Protein AF-A0A251N7Y6-F1 (afdb_monomer_lite)

Radius of gyration: 14.64 Å; chains: 1; bounding box: 26×30×55 Å

Structure (mmCIF, N/CA/C/O backbone):
data_AF-A0A251N7Y6-F1
#
_entry.id   AF-A0A251N7Y6-F1
#
loop_
_atom_site.group_PDB
_atom_site.id
_atom_site.type_symbol
_atom_site.label_atom_id
_atom_site.label_alt_id
_atom_site.label_comp_id
_atom_site.label_asym_id
_atom_site.label_entity_id
_atom_site.label_seq_id
_atom_site.pdbx_PDB_ins_code
_atom_site.Cartn_x
_atom_site.Cartn_y
_atom_site.Cartn_z
_atom_site.occupancy
_atom_site.B_iso_or_equiv
_atom_site.auth_seq_id
_atom_site.auth_comp_id
_atom_site.auth_asym_id
_atom_site.auth_atom_id
_atom_site.pdbx_PDB_model_num
ATOM 1 N N . MET A 1 1 ? 0.904 -17.976 -34.047 1.00 44.72 1 MET A N 1
ATOM 2 C CA . MET A 1 1 ? 1.248 -18.115 -32.621 1.00 44.72 1 MET A CA 1
ATOM 3 C C . MET A 1 1 ? 0.746 -16.845 -31.977 1.00 44.72 1 MET A C 1
ATOM 5 O O . MET A 1 1 ? 1.397 -15.819 -32.101 1.00 44.72 1 MET A O 1
ATOM 9 N N . ASP A 1 2 ? -0.476 -16.888 -31.455 1.00 48.44 2 ASP A N 1
ATOM 10 C CA . ASP A 1 2 ? -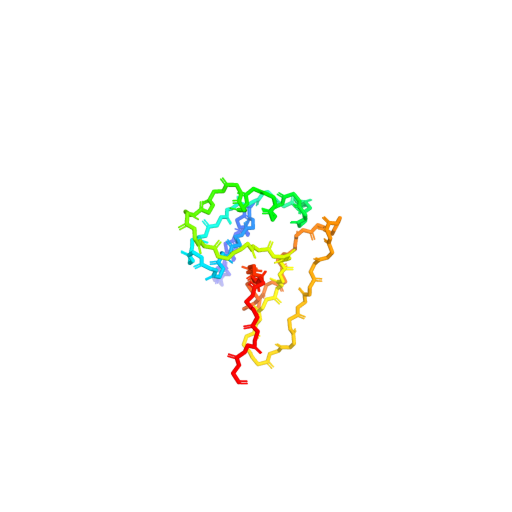1.083 -15.781 -30.722 1.00 48.44 2 ASP A CA 1
ATOM 11 C C . A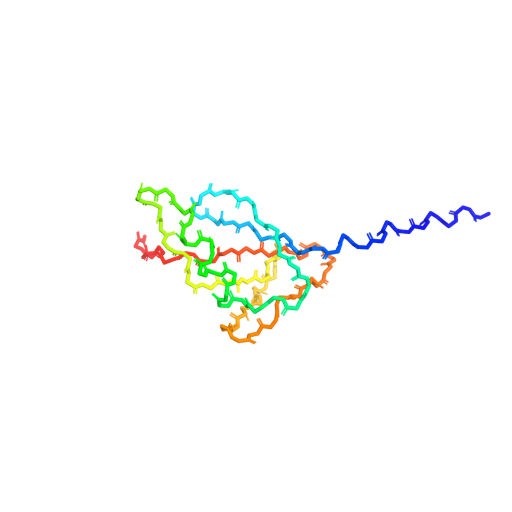SP A 1 2 ? -0.396 -15.681 -29.361 1.00 48.44 2 ASP A C 1
ATOM 13 O O . ASP A 1 2 ? -0.785 -16.325 -28.388 1.00 48.44 2 ASP A O 1
ATOM 17 N N . GLU A 1 3 ? 0.695 -14.924 -29.317 1.00 53.81 3 GLU A N 1
ATOM 18 C CA . GLU A 1 3 ? 1.266 -14.451 -28.066 1.00 53.81 3 GLU A CA 1
ATOM 19 C C . GLU A 1 3 ? 0.346 -13.322 -27.596 1.00 53.81 3 GLU A C 1
ATOM 21 O O . GLU A 1 3 ? 0.425 -12.193 -28.074 1.00 53.81 3 GLU A O 1
ATOM 26 N N . ALA A 1 4 ? -0.636 -13.665 -26.759 1.00 54.72 4 ALA A N 1
ATOM 27 C CA . ALA A 1 4 ? -1.501 -12.681 -26.129 1.00 54.72 4 ALA A CA 1
ATOM 28 C C . ALA A 1 4 ? -0.613 -11.750 -25.295 1.00 54.72 4 ALA A C 1
ATOM 30 O O . ALA A 1 4 ? -0.153 -12.130 -24.218 1.00 54.72 4 ALA A O 1
ATOM 31 N N . GLU A 1 5 ? -0.334 -10.563 -25.835 1.00 53.12 5 GLU A N 1
ATOM 32 C CA . GLU A 1 5 ? 0.402 -9.496 -25.168 1.00 53.12 5 GLU A CA 1
ATOM 33 C C . GLU A 1 5 ? -0.226 -9.287 -23.786 1.00 53.12 5 GLU A C 1
ATOM 35 O O . GLU A 1 5 ? -1.396 -8.910 -23.664 1.00 53.12 5 GLU A O 1
ATOM 40 N N . ALA A 1 6 ? 0.521 -9.635 -22.736 1.00 63.72 6 ALA A N 1
ATOM 41 C CA . ALA A 1 6 ? 0.057 -9.453 -21.372 1.00 63.72 6 ALA A CA 1
ATOM 42 C C . ALA A 1 6 ? -0.303 -7.969 -21.194 1.00 63.72 6 ALA A C 1
ATOM 44 O O . ALA A 1 6 ? 0.496 -7.115 -21.590 1.00 63.72 6 ALA A O 1
ATOM 45 N N . PRO A 1 7 ? -1.483 -7.635 -20.634 1.00 59.19 7 PRO A N 1
ATOM 46 C CA . PRO A 1 7 ? -1.896 -6.247 -20.495 1.00 59.19 7 PRO A CA 1
ATOM 47 C C . PRO A 1 7 ? -0.797 -5.477 -19.769 1.00 59.19 7 PRO A C 1
ATOM 49 O O . PRO A 1 7 ? -0.350 -5.893 -18.696 1.00 59.19 7 PRO A O 1
ATOM 52 N N . SER A 1 8 ? -0.338 -4.379 -20.378 1.00 60.56 8 SER A N 1
ATOM 53 C CA . SER A 1 8 ? 0.665 -3.515 -19.764 1.00 60.56 8 SER A CA 1
ATOM 54 C C . SER A 1 8 ? 0.202 -3.157 -18.347 1.00 60.56 8 SER A C 1
ATOM 56 O O . SER A 1 8 ? -0.978 -2.839 -18.150 1.00 60.56 8 SER A O 1
ATOM 58 N N . PRO A 1 9 ? 1.079 -3.287 -17.331 1.00 58.84 9 PRO A N 1
ATOM 59 C CA . PRO A 1 9 ? 0.665 -3.084 -15.956 1.00 58.84 9 PRO A CA 1
ATOM 60 C C . PRO A 1 9 ? 0.049 -1.688 -15.829 1.00 58.84 9 PRO A C 1
ATOM 62 O O . PRO A 1 9 ? 0.599 -0.731 -16.391 1.00 58.84 9 PRO A O 1
ATOM 65 N N . PRO A 1 10 ? -1.089 -1.549 -15.124 1.00 62.91 10 PRO A N 1
ATOM 66 C CA . PRO A 1 10 ? -1.715 -0.254 -14.934 1.00 62.91 10 PRO A CA 1
ATOM 67 C C . PRO A 1 10 ? -0.672 0.745 -14.418 1.00 62.91 10 PRO A C 1
ATOM 69 O O . PRO A 1 10 ? 0.150 0.387 -13.572 1.00 62.91 10 PRO A O 1
ATOM 72 N N . PRO A 1 11 ? -0.689 2.014 -14.860 1.00 80.12 11 PRO A N 1
ATOM 73 C CA . PRO A 1 11 ? 0.319 3.005 -14.465 1.00 80.12 11 PRO A CA 1
ATOM 74 C C . PRO A 1 11 ? 0.216 3.419 -12.981 1.00 80.12 11 PRO A C 1
ATOM 76 O O . PRO A 1 11 ? 0.822 4.403 -12.553 1.00 80.12 11 PRO A O 1
ATOM 79 N N . PHE A 1 12 ? -0.577 2.696 -12.192 1.00 91.88 12 PHE A N 1
ATOM 80 C CA . PHE A 1 12 ? -0.892 2.965 -10.804 1.00 91.88 12 PHE A CA 1
ATOM 81 C C . PHE A 1 12 ? -0.849 1.681 -9.972 1.00 91.88 12 PHE A C 1
ATOM 83 O O . PHE A 1 12 ? -1.110 0.585 -10.459 1.00 91.88 12 PHE A O 1
ATOM 90 N N . LEU A 1 13 ? -0.590 1.854 -8.683 1.00 94.94 13 LEU A N 1
ATOM 91 C CA . LEU A 1 13 ? -0.641 0.821 -7.661 1.00 94.94 13 LEU A CA 1
ATOM 92 C C . LEU A 1 13 ? -1.942 0.951 -6.878 1.00 94.94 13 LEU A C 1
ATOM 94 O O . LEU A 1 13 ? -2.337 2.059 -6.509 1.00 94.94 13 LEU A O 1
ATOM 98 N N . GLU A 1 14 ? -2.609 -0.167 -6.619 1.00 96.25 14 GLU A N 1
ATOM 99 C CA . GLU A 1 14 ? -3.840 -0.210 -5.835 1.00 96.25 14 GLU A CA 1
ATOM 100 C C . GLU A 1 14 ? -3.550 -0.714 -4.418 1.00 96.25 14 GLU A C 1
ATOM 102 O O . GLU A 1 14 ? -3.008 -1.799 -4.243 1.00 96.25 14 GLU A O 1
ATOM 107 N N . VAL A 1 15 ? -3.941 0.069 -3.412 1.00 97.38 15 VAL A N 1
ATOM 108 C CA . VAL A 1 15 ? -3.829 -0.271 -1.990 1.00 97.38 15 VAL A CA 1
ATOM 109 C C . VAL A 1 15 ? -5.232 -0.444 -1.416 1.00 97.38 15 VAL A C 1
ATOM 111 O O . VAL A 1 15 ? -6.058 0.473 -1.499 1.00 97.38 15 VAL A O 1
ATOM 114 N N . LYS A 1 16 ? -5.510 -1.604 -0.816 1.00 97.00 16 LYS A N 1
ATOM 115 C CA . LYS A 1 16 ? -6.747 -1.850 -0.063 1.00 97.00 16 LYS A CA 1
ATOM 116 C C . LYS A 1 16 ? -6.584 -1.368 1.379 1.00 97.00 16 LYS A C 1
ATOM 118 O O . LYS A 1 16 ? -5.709 -1.834 2.101 1.00 97.00 16 LYS A O 1
ATOM 123 N N . CYS A 1 17 ? -7.453 -0.474 1.824 1.00 95.69 17 CYS A N 1
ATOM 124 C CA . CYS A 1 17 ? -7.560 -0.141 3.234 1.00 95.69 17 CYS A CA 1
ATOM 125 C C . CYS A 1 17 ? -8.294 -1.274 3.963 1.00 95.69 17 CYS A C 1
ATOM 127 O O . CYS A 1 17 ? -9.434 -1.576 3.620 1.00 95.69 17 CYS A O 1
ATOM 129 N N . GLN A 1 18 ? -7.646 -1.921 4.931 1.00 93.44 18 GLN A N 1
ATOM 130 C CA . GLN A 1 18 ? -8.252 -3.025 5.682 1.00 93.44 18 GLN A CA 1
ATOM 131 C C . GLN A 1 18 ? -9.399 -2.551 6.578 1.00 93.44 18 GLN A C 1
ATOM 133 O O . GLN A 1 18 ? -10.453 -3.178 6.564 1.00 93.44 18 GLN A O 1
ATOM 138 N N . SER A 1 19 ? -9.246 -1.419 7.276 1.00 90.00 19 SER A N 1
ATOM 139 C CA . SER A 1 19 ? -10.292 -0.905 8.171 1.00 90.00 19 SER A CA 1
ATOM 140 C C . SER A 1 19 ? -11.577 -0.518 7.438 1.00 90.00 19 SER A C 1
ATOM 142 O O . SER A 1 19 ? -12.658 -0.901 7.863 1.00 90.00 19 SER A O 1
ATOM 144 N N . SER A 1 20 ? -11.468 0.185 6.308 1.00 89.81 20 SER A N 1
ATOM 145 C CA . SER A 1 20 ? -12.642 0.667 5.556 1.00 89.81 20 SER A CA 1
ATOM 146 C C . SER A 1 20 ? -13.058 -0.219 4.373 1.00 89.81 20 SER A C 1
ATOM 148 O O . SER A 1 20 ? -14.069 0.042 3.725 1.00 89.81 20 SER A O 1
ATOM 150 N N . GLY A 1 21 ? -12.246 -1.208 3.991 1.00 91.56 21 GLY A N 1
ATOM 151 C CA . GLY A 1 21 ? -12.427 -2.013 2.775 1.00 91.56 21 GLY A CA 1
ATOM 152 C C . GLY A 1 21 ? -12.212 -1.258 1.452 1.00 91.56 21 GLY A C 1
ATOM 153 O O . GLY A 1 21 ? -12.133 -1.887 0.391 1.00 91.56 21 GLY A O 1
ATOM 154 N N . MET A 1 22 ? -12.087 0.073 1.485 1.00 92.75 22 MET A N 1
ATOM 155 C CA . MET A 1 22 ? -11.931 0.907 0.297 1.00 92.75 22 MET A CA 1
ATOM 156 C C . MET A 1 22 ? -10.578 0.698 -0.377 1.00 92.75 22 MET A C 1
ATOM 158 O O . MET A 1 22 ? -9.543 0.573 0.277 1.00 92.75 22 MET A O 1
ATOM 162 N N . LYS A 1 23 ? -10.567 0.771 -1.708 1.00 95.38 23 LYS A N 1
ATOM 163 C CA . LYS A 1 23 ? -9.336 0.741 -2.497 1.00 95.38 23 LYS A CA 1
ATOM 164 C C . LYS A 1 23 ? -8.925 2.136 -2.944 1.00 95.38 23 LYS A C 1
ATOM 166 O O . LYS A 1 23 ? -9.767 2.972 -3.279 1.00 95.38 23 LYS A O 1
ATOM 171 N N . ARG A 1 24 ? -7.621 2.396 -2.954 1.00 95.19 24 ARG A N 1
ATOM 172 C CA . ARG A 1 24 ? -7.030 3.672 -3.374 1.00 95.19 24 ARG A CA 1
ATOM 173 C C . ARG A 1 24 ? -5.913 3.423 -4.369 1.00 95.19 24 ARG A C 1
ATOM 175 O O . ARG A 1 24 ? -5.192 2.442 -4.248 1.00 95.19 24 ARG A O 1
ATOM 182 N N . ARG A 1 25 ? -5.787 4.316 -5.348 1.00 96.62 25 ARG A N 1
ATOM 183 C CA . ARG A 1 25 ? -4.801 4.215 -6.425 1.00 96.62 25 ARG A CA 1
ATOM 184 C C . ARG A 1 25 ? -3.731 5.285 -6.253 1.00 96.62 25 ARG A C 1
ATOM 186 O O . ARG A 1 25 ? -4.068 6.441 -6.001 1.00 96.62 25 ARG A O 1
ATOM 193 N N . PHE A 1 26 ? -2.474 4.893 -6.403 1.00 96.44 26 PHE A N 1
ATOM 194 C CA . PHE A 1 26 ? -1.296 5.747 -6.261 1.00 96.44 26 PHE A CA 1
ATOM 195 C C . PHE A 1 26 ? -0.402 5.620 -7.489 1.00 96.44 26 PHE A C 1
ATOM 197 O O . PHE A 1 26 ? -0.354 4.565 -8.114 1.00 96.44 26 PHE A O 1
ATOM 204 N N . ALA A 1 27 ? 0.322 6.680 -7.838 1.00 94.94 27 ALA A N 1
ATOM 205 C CA . ALA A 1 27 ? 1.323 6.600 -8.895 1.00 94.94 27 ALA A CA 1
ATOM 206 C C . ALA A 1 27 ? 2.485 5.687 -8.467 1.00 94.94 27 ALA A C 1
ATOM 208 O O . ALA A 1 27 ? 2.817 5.599 -7.278 1.00 94.94 27 ALA A O 1
ATOM 209 N N . LYS A 1 28 ? 3.131 5.029 -9.432 1.00 91.00 28 LYS A N 1
ATOM 210 C CA . LYS A 1 28 ? 4.351 4.252 -9.175 1.00 91.00 28 LYS A CA 1
ATOM 211 C C . LYS A 1 28 ? 5.427 5.141 -8.535 1.00 91.00 28 LYS A C 1
ATOM 213 O O . LYS A 1 28 ? 5.595 6.287 -8.939 1.00 91.00 28 LYS A O 1
ATOM 218 N N . GLY A 1 29 ? 6.145 4.616 -7.542 1.00 91.56 29 GLY A N 1
ATOM 219 C CA . GLY A 1 29 ? 7.178 5.369 -6.819 1.00 91.56 29 GLY A CA 1
ATOM 220 C C . GLY A 1 29 ? 6.658 6.231 -5.665 1.00 91.56 29 GLY A C 1
ATOM 221 O O . GLY A 1 29 ? 7.458 6.850 -4.975 1.00 91.56 29 GLY A O 1
ATOM 222 N N . THR A 1 30 ? 5.343 6.261 -5.420 1.00 97.12 30 THR A N 1
ATOM 223 C CA . THR A 1 30 ? 4.778 6.934 -4.240 1.00 97.12 30 THR A CA 1
ATOM 224 C C . THR A 1 30 ? 5.354 6.336 -2.957 1.00 97.12 30 THR A C 1
ATOM 226 O O . THR A 1 30 ? 5.336 5.117 -2.793 1.00 97.12 30 THR A O 1
ATOM 229 N N . GLU A 1 31 ? 5.811 7.181 -2.034 1.00 98.38 31 GLU A N 1
ATOM 230 C CA . GLU A 1 31 ? 6.262 6.745 -0.710 1.00 98.38 31 GLU A CA 1
ATOM 231 C C . GLU A 1 31 ? 5.094 6.215 0.135 1.00 98.38 31 GLU A C 1
ATOM 233 O O . GLU A 1 31 ? 4.004 6.803 0.175 1.00 98.38 31 GLU A O 1
ATOM 238 N N . ALA A 1 32 ? 5.320 5.114 0.852 1.00 98.00 32 ALA A N 1
ATOM 239 C CA . ALA A 1 32 ? 4.287 4.463 1.649 1.00 98.00 32 ALA A CA 1
ATOM 240 C C . ALA A 1 32 ? 3.733 5.381 2.751 1.00 98.00 32 ALA A C 1
ATOM 242 O O . ALA A 1 32 ? 2.522 5.406 2.973 1.00 98.00 32 ALA A O 1
ATOM 243 N N . GLY A 1 33 ? 4.575 6.197 3.391 1.00 97.81 33 GLY A N 1
ATOM 244 C CA . GLY A 1 33 ? 4.152 7.154 4.416 1.00 97.81 33 GLY A CA 1
ATOM 245 C C . GLY A 1 33 ? 3.204 8.221 3.866 1.00 97.81 33 GLY A C 1
ATOM 246 O O . GLY A 1 33 ? 2.175 8.528 4.477 1.00 97.81 33 GLY A O 1
ATOM 247 N N . PHE A 1 34 ? 3.481 8.728 2.661 1.00 98.12 34 PHE A N 1
ATOM 248 C CA . PHE A 1 34 ? 2.570 9.638 1.970 1.00 98.12 34 PHE A CA 1
ATOM 249 C C . PHE A 1 34 ? 1.227 8.959 1.666 1.00 98.12 34 PHE A C 1
ATOM 251 O O . PHE A 1 34 ? 0.169 9.528 1.956 1.00 98.12 34 PHE A O 1
ATOM 258 N N . ALA A 1 35 ? 1.252 7.725 1.153 1.00 97.94 35 ALA A N 1
ATOM 259 C CA . ALA A 1 35 ? 0.042 6.960 0.861 1.00 97.94 35 ALA A CA 1
ATOM 260 C C . ALA A 1 35 ? -0.812 6.704 2.117 1.00 97.94 35 ALA A C 1
ATOM 262 O O . ALA A 1 35 ? -2.019 6.964 2.093 1.00 97.94 35 ALA A O 1
ATOM 263 N N . VAL A 1 36 ? -0.195 6.294 3.232 1.00 97.44 36 VAL A N 1
ATOM 264 C CA . VAL A 1 36 ? -0.860 6.125 4.537 1.00 97.44 36 VAL A CA 1
ATOM 265 C C . VAL A 1 36 ? -1.521 7.429 4.985 1.00 97.44 36 VAL A C 1
ATOM 267 O O . VAL A 1 36 ? -2.696 7.424 5.356 1.00 97.44 36 VAL A O 1
ATOM 270 N N . SER A 1 37 ? -0.822 8.564 4.872 1.00 97.38 37 SER A N 1
ATOM 271 C CA . SER A 1 37 ? -1.372 9.869 5.265 1.00 97.38 37 SER A CA 1
ATOM 272 C C . SER A 1 37 ? -2.650 10.231 4.491 1.00 97.38 37 SER A C 1
ATOM 274 O O . SER A 1 37 ? -3.611 10.742 5.069 1.00 97.38 37 SER A O 1
ATOM 276 N N . LEU A 1 38 ? -2.701 9.928 3.188 1.00 97.00 38 LEU A N 1
ATOM 277 C CA . LEU A 1 38 ? -3.869 10.180 2.342 1.00 97.00 38 LEU A CA 1
ATOM 278 C C . LEU A 1 38 ? -5.009 9.192 2.589 1.00 97.00 38 LEU A C 1
ATOM 280 O O . LEU A 1 38 ? -6.178 9.560 2.439 1.00 97.00 38 LEU A O 1
ATOM 284 N N . ILE A 1 39 ? -4.685 7.945 2.931 1.00 96.12 39 ILE A N 1
ATOM 285 C CA . ILE A 1 39 ? -5.684 6.951 3.322 1.00 96.12 39 ILE A CA 1
ATOM 286 C C . ILE A 1 39 ? -6.358 7.409 4.614 1.00 96.12 39 ILE A C 1
ATOM 288 O O . ILE A 1 39 ? -7.575 7.590 4.601 1.00 96.12 39 ILE A O 1
ATOM 292 N N . ASN A 1 40 ? -5.572 7.711 5.652 1.00 95.44 40 ASN A N 1
ATOM 293 C CA . ASN A 1 40 ? -6.067 8.124 6.966 1.00 95.44 40 ASN A CA 1
ATOM 294 C C . ASN A 1 40 ? -6.924 9.396 6.910 1.00 95.44 40 ASN A C 1
ATOM 296 O O . ASN A 1 40 ? -7.970 9.458 7.545 1.00 95.44 40 ASN A O 1
ATOM 300 N N . LYS A 1 41 ? -6.559 10.382 6.077 1.00 94.62 41 LYS A N 1
ATOM 301 C CA . LYS A 1 41 ? -7.361 11.608 5.870 1.00 94.62 41 LYS A CA 1
ATOM 302 C C . LYS A 1 41 ? -8.760 11.371 5.294 1.00 94.62 41 LYS A C 1
ATOM 304 O O . LYS A 1 41 ? -9.581 12.281 5.309 1.00 94.62 41 LYS A O 1
ATOM 309 N N . LYS A 1 42 ? -9.006 10.201 4.710 1.00 90.56 42 LYS A N 1
ATOM 310 C CA . LYS A 1 42 ? -10.260 9.858 4.031 1.00 90.56 42 LYS A CA 1
ATOM 311 C C . LYS A 1 42 ? -10.943 8.646 4.675 1.00 90.56 42 LYS A C 1
ATOM 313 O O . LYS A 1 42 ? -11.711 7.971 3.989 1.00 90.56 42 LYS A O 1
ATOM 318 N N . LEU A 1 43 ? -10.587 8.326 5.916 1.00 89.12 43 LEU A N 1
ATOM 319 C CA . LEU A 1 43 ? -11.290 7.349 6.737 1.00 89.12 43 LEU A CA 1
ATOM 320 C C . LEU A 1 43 ? -12.577 7.965 7.300 1.00 89.12 43 LEU A C 1
ATOM 322 O O . LEU A 1 43 ? -12.671 9.187 7.452 1.00 89.12 43 LEU A O 1
ATOM 326 N N . GLY A 1 44 ? -13.574 7.125 7.566 1.00 86.12 44 GLY A N 1
ATOM 327 C CA . GLY A 1 44 ? -14.788 7.528 8.261 1.00 86.12 44 GLY A CA 1
ATOM 328 C C . GLY A 1 44 ? -14.531 7.782 9.747 1.00 86.12 44 GLY A C 1
ATOM 329 O O . GLY A 1 44 ? -13.509 7.385 10.309 1.00 86.12 44 GLY A O 1
ATOM 330 N N . LEU A 1 45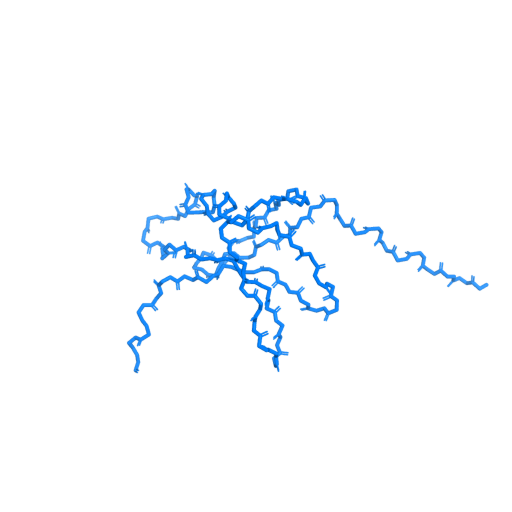 ? -15.483 8.447 10.404 1.00 84.19 45 LEU A N 1
ATOM 331 C CA . LEU A 1 45 ? -15.468 8.584 11.860 1.00 84.19 45 LEU A CA 1
ATOM 332 C C . LEU A 1 45 ? -15.522 7.191 12.503 1.00 84.19 45 LEU A C 1
ATOM 334 O O . LEU A 1 45 ? -16.488 6.462 12.300 1.00 84.19 45 LEU A O 1
ATOM 338 N N . GLY A 1 46 ? -14.500 6.851 13.290 1.00 84.00 46 GLY A N 1
ATOM 339 C CA . GLY A 1 46 ? -14.414 5.581 14.019 1.00 84.00 46 GLY A CA 1
ATOM 340 C C . GLY A 1 46 ? -13.629 4.468 13.319 1.00 84.00 46 GLY A C 1
ATOM 341 O O . GLY A 1 46 ? -13.357 3.456 13.959 1.00 84.00 46 GLY A O 1
ATOM 342 N N . ASP A 1 47 ? -13.208 4.644 12.062 1.00 88.88 47 ASP A N 1
ATOM 343 C CA . ASP A 1 47 ? -12.352 3.660 11.389 1.00 88.88 47 ASP A CA 1
ATOM 344 C C . ASP A 1 47 ? -10.931 3.662 11.995 1.00 88.88 47 ASP A C 1
ATOM 346 O O . ASP A 1 47 ? -10.313 4.730 12.103 1.00 88.88 47 ASP A O 1
ATOM 350 N N . PRO A 1 48 ? -10.352 2.489 12.329 1.00 92.81 48 PRO A N 1
ATOM 351 C CA . PRO A 1 48 ? -8.969 2.398 12.789 1.00 92.81 48 PRO A CA 1
ATOM 352 C C . PRO A 1 48 ? -7.972 2.973 11.778 1.00 92.81 48 PRO A C 1
ATOM 354 O O . PRO A 1 48 ? -8.011 2.647 10.582 1.00 92.81 48 PRO A O 1
ATOM 357 N N . LEU A 1 49 ? -7.032 3.782 12.276 1.00 93.81 49 LEU A N 1
ATOM 358 C CA . LEU A 1 49 ? -5.969 4.366 11.461 1.00 93.81 49 LEU A CA 1
ATOM 359 C C . LEU A 1 49 ? -5.046 3.276 10.907 1.00 93.81 49 LEU A C 1
ATOM 361 O O . LEU A 1 49 ? -4.645 2.346 11.612 1.00 93.81 49 LEU A O 1
ATOM 365 N N . ALA A 1 50 ? -4.672 3.428 9.638 1.00 95.50 50 ALA A N 1
ATOM 366 C CA . ALA A 1 50 ? -3.595 2.659 9.040 1.00 95.50 50 ALA A CA 1
ATOM 367 C C . ALA A 1 50 ? -2.251 3.100 9.637 1.00 95.50 50 ALA A C 1
ATOM 369 O O . ALA A 1 50 ? -1.958 4.298 9.703 1.00 95.50 50 ALA A O 1
ATOM 370 N N . VAL A 1 51 ? -1.437 2.126 10.037 1.00 96.06 51 VAL A N 1
ATOM 371 C CA . VAL A 1 51 ? -0.090 2.317 10.592 1.00 96.06 51 VAL A CA 1
ATOM 372 C C . VAL A 1 51 ? 0.952 2.262 9.481 1.00 96.06 51 VAL A C 1
ATOM 374 O O . VAL A 1 51 ? 1.821 3.125 9.402 1.00 96.06 51 VAL A O 1
ATOM 377 N N . HIS A 1 52 ? 0.852 1.262 8.606 1.00 97.19 52 HIS A N 1
ATOM 378 C CA . HIS A 1 52 ? 1.736 1.097 7.458 1.00 97.19 52 HIS A CA 1
ATOM 379 C C . HIS A 1 52 ? 1.023 0.363 6.316 1.00 97.19 52 HIS A C 1
ATOM 381 O O . HIS A 1 52 ? -0.125 -0.071 6.452 1.00 97.19 52 HIS A O 1
ATOM 387 N N . ILE A 1 53 ? 1.700 0.266 5.174 1.00 98.19 53 ILE A N 1
ATOM 388 C CA . ILE A 1 53 ? 1.282 -0.552 4.034 1.00 98.19 53 ILE A CA 1
ATOM 389 C C . ILE A 1 53 ? 2.204 -1.765 3.970 1.00 98.19 53 ILE A C 1
ATOM 391 O O . ILE A 1 53 ? 3.404 -1.644 4.212 1.00 98.19 53 ILE A O 1
ATOM 395 N N . GLU A 1 54 ? 1.645 -2.908 3.605 1.00 97.94 54 GLU A N 1
ATOM 396 C CA . GLU A 1 54 ? 2.376 -4.135 3.315 1.00 97.94 54 GLU A CA 1
ATOM 397 C C . GLU A 1 54 ? 1.960 -4.695 1.952 1.00 97.94 54 GLU A C 1
ATOM 399 O O . GLU A 1 54 ? 0.857 -4.426 1.457 1.00 97.94 54 GLU A O 1
ATOM 404 N N . ALA A 1 55 ? 2.842 -5.481 1.342 1.00 97.81 55 ALA A N 1
ATOM 405 C CA . ALA A 1 55 ? 2.456 -6.406 0.291 1.00 97.81 55 ALA A CA 1
ATOM 406 C C . ALA A 1 55 ? 2.059 -7.721 0.958 1.00 97.81 55 ALA A C 1
ATOM 408 O O . ALA A 1 55 ? 2.830 -8.290 1.725 1.00 97.81 55 ALA A O 1
ATOM 409 N N . PHE A 1 56 ? 0.856 -8.190 0.658 1.00 96.38 56 PHE A N 1
ATOM 410 C CA . PHE A 1 56 ? 0.275 -9.399 1.216 1.00 96.38 56 PHE A CA 1
ATOM 411 C C . PHE A 1 56 ? 0.014 -10.424 0.116 1.00 96.38 56 PHE A C 1
ATOM 413 O O . PHE A 1 56 ? -0.519 -10.090 -0.952 1.00 96.38 56 PHE A O 1
ATOM 420 N N . LYS A 1 57 ? 0.324 -11.683 0.415 1.00 96.69 57 LYS A N 1
ATOM 421 C CA . LYS A 1 57 ? -0.032 -12.847 -0.388 1.00 96.69 57 LYS A CA 1
ATOM 422 C C . LYS A 1 57 ? -0.415 -13.990 0.546 1.00 96.69 57 LYS A C 1
ATOM 424 O O . LYS A 1 57 ? 0.193 -14.185 1.591 1.00 96.69 57 LYS A O 1
ATOM 429 N N . GLU A 1 58 ? -1.468 -14.714 0.189 1.00 94.44 58 GLU A N 1
ATOM 430 C CA . GLU A 1 58 ? -1.977 -15.805 1.018 1.00 94.44 58 GLU A CA 1
ATOM 431 C C . GLU A 1 58 ? -0.935 -16.923 1.151 1.00 94.44 58 GLU A C 1
ATOM 433 O O . GLU A 1 58 ? -0.384 -17.378 0.150 1.00 94.44 58 GLU A O 1
ATOM 438 N N . GLY A 1 59 ? -0.671 -17.347 2.390 1.00 95.50 59 GLY A N 1
ATOM 439 C CA . GLY A 1 59 ? 0.322 -18.378 2.703 1.00 95.50 59 GLY A CA 1
ATOM 440 C C . GLY A 1 59 ? 1.776 -17.895 2.750 1.00 95.50 59 GLY A C 1
ATOM 441 O O . GLY A 1 59 ? 2.654 -18.715 3.003 1.00 95.50 59 GLY A O 1
ATOM 442 N N . GLU A 1 60 ? 2.040 -16.601 2.542 1.00 96.7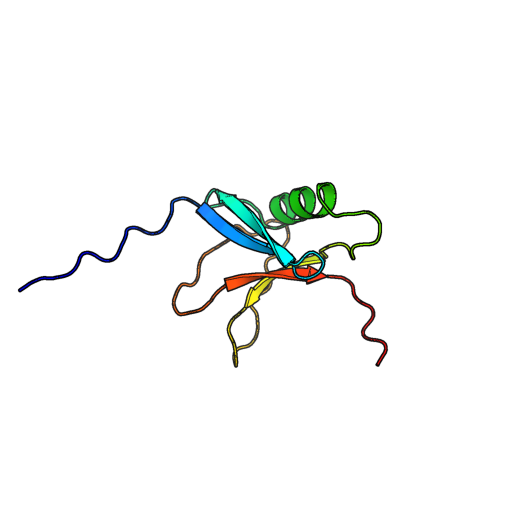5 60 GLU A N 1
ATOM 443 C CA . GLU A 1 60 ? 3.385 -16.015 2.612 1.00 96.75 60 GLU A CA 1
ATOM 444 C C . GLU A 1 60 ? 3.486 -14.934 3.698 1.00 96.75 60 GLU A C 1
ATOM 446 O O . GLU A 1 60 ? 2.492 -14.312 4.082 1.00 96.75 60 GLU A O 1
ATOM 451 N N . GLU A 1 61 ? 4.704 -14.716 4.199 1.00 96.31 61 GLU A N 1
ATOM 452 C CA . GLU A 1 61 ? 4.992 -13.635 5.141 1.00 96.31 61 GLU A CA 1
ATOM 453 C C . GLU A 1 61 ? 4.855 -12.270 4.434 1.00 96.31 61 GLU A C 1
ATOM 455 O O . GLU A 1 61 ? 5.438 -12.081 3.361 1.00 96.31 61 GLU A O 1
ATOM 460 N N . PRO A 1 62 ? 4.083 -11.312 4.984 1.00 96.94 62 PRO A N 1
ATOM 461 C CA . PRO A 1 62 ? 3.910 -10.002 4.367 1.00 96.94 62 PRO A CA 1
ATOM 462 C C . PRO A 1 62 ? 5.209 -9.196 4.295 1.00 96.94 62 PRO A C 1
ATOM 464 O O . PRO A 1 62 ? 6.062 -9.265 5.177 1.00 96.94 62 PRO A O 1
ATOM 467 N N . ILE A 1 63 ? 5.324 -8.349 3.271 1.00 97.94 63 ILE A N 1
ATOM 468 C CA . ILE A 1 63 ? 6.459 -7.434 3.107 1.00 97.94 63 ILE A CA 1
ATOM 469 C C . ILE A 1 63 ? 6.032 -6.036 3.549 1.00 97.94 63 ILE A C 1
ATOM 471 O O . ILE A 1 63 ? 5.287 -5.356 2.838 1.00 97.94 63 ILE A O 1
ATOM 475 N N . SER A 1 64 ? 6.512 -5.585 4.706 1.00 97.56 64 SER A N 1
ATOM 476 C CA . SER A 1 64 ? 6.216 -4.247 5.228 1.00 97.56 64 SER A CA 1
ATOM 477 C C . SER A 1 64 ? 7.001 -3.153 4.499 1.00 97.56 64 SER A C 1
ATOM 479 O O . SER A 1 64 ? 8.210 -3.262 4.288 1.00 97.56 64 SER A O 1
ATOM 481 N N . PHE A 1 65 ? 6.328 -2.049 4.172 1.00 97.81 65 PHE A N 1
ATOM 482 C CA . PHE A 1 65 ? 6.968 -0.859 3.616 1.00 97.81 65 PHE A CA 1
ATOM 483 C C . PHE A 1 65 ? 7.252 0.165 4.718 1.00 97.81 65 PHE A C 1
ATOM 485 O O . PHE A 1 65 ? 6.349 0.583 5.448 1.00 97.81 65 PHE A O 1
ATOM 492 N N . GLY A 1 66 ? 8.507 0.614 4.804 1.00 97.50 66 GLY A N 1
ATOM 493 C CA . GLY A 1 66 ? 8.875 1.755 5.636 1.00 9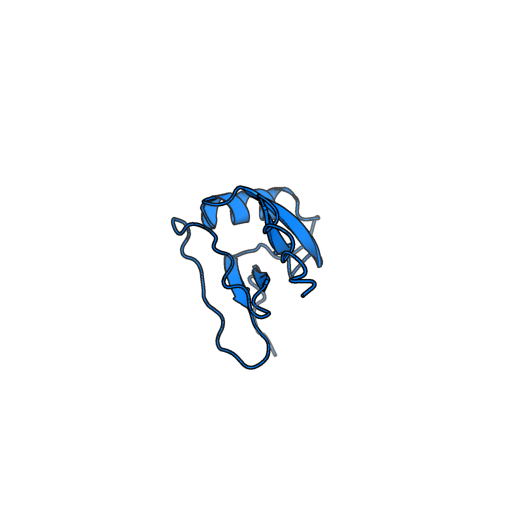7.50 66 GLY A CA 1
ATOM 494 C C . GLY A 1 66 ? 8.261 3.058 5.106 1.00 97.50 66 GLY A C 1
ATOM 495 O O . GLY A 1 66 ? 7.901 3.143 3.931 1.00 97.50 66 GLY A O 1
ATOM 496 N N . PRO A 1 67 ? 8.156 4.113 5.931 1.00 97.00 67 PRO A N 1
ATOM 497 C CA . PRO A 1 67 ? 7.472 5.349 5.548 1.00 97.00 67 PRO A CA 1
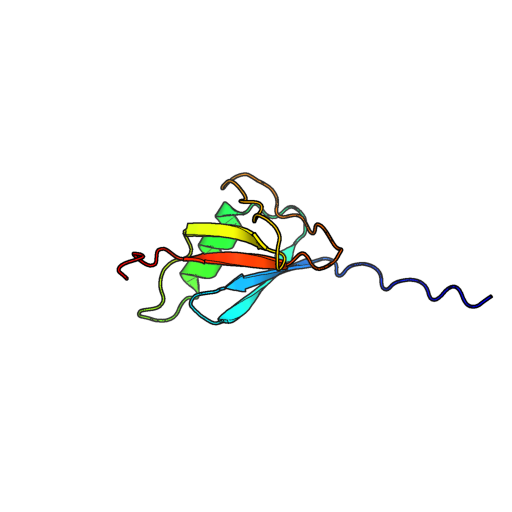ATOM 498 C C . PRO A 1 67 ? 8.091 6.053 4.328 1.00 97.00 67 PRO A C 1
ATOM 500 O O . PRO A 1 67 ? 7.350 6.645 3.549 1.00 97.00 67 PRO A O 1
ATOM 503 N N . SER A 1 68 ? 9.408 5.955 4.129 1.00 97.50 68 SER A N 1
ATOM 504 C CA . SER A 1 68 ? 10.130 6.499 2.967 1.00 97.50 68 SER A CA 1
ATOM 505 C C . SER A 1 68 ? 10.326 5.488 1.830 1.00 97.50 68 SER A C 1
ATOM 507 O O . SER A 1 68 ? 10.951 5.796 0.818 1.00 97.50 68 SER A O 1
ATOM 509 N N . SER A 1 69 ? 9.825 4.259 1.975 1.00 97.69 69 SER A N 1
ATOM 510 C CA . SER A 1 69 ? 9.925 3.245 0.929 1.00 97.69 69 SER A CA 1
ATOM 511 C C . SER A 1 69 ? 8.907 3.526 -0.172 1.00 97.69 69 SER A C 1
ATOM 513 O O . SER A 1 69 ? 7.730 3.768 0.101 1.00 97.69 69 SER A O 1
ATOM 515 N N . ALA A 1 70 ? 9.344 3.446 -1.427 1.00 97.12 70 ALA A N 1
ATOM 516 C CA . ALA A 1 70 ? 8.440 3.476 -2.567 1.00 97.12 70 ALA A CA 1
ATOM 517 C C . ALA A 1 70 ? 7.538 2.233 -2.574 1.00 97.12 70 ALA A C 1
ATOM 519 O O . ALA A 1 70 ? 8.007 1.117 -2.343 1.00 97.12 70 ALA A O 1
ATOM 520 N N . LEU A 1 71 ? 6.255 2.416 -2.886 1.00 96.50 71 LEU A N 1
ATOM 521 C CA . LEU A 1 71 ? 5.343 1.308 -3.144 1.00 96.50 71 LEU A CA 1
ATOM 522 C C . LEU A 1 71 ? 5.755 0.576 -4.428 1.00 96.50 71 LEU A C 1
ATOM 524 O O . LEU A 1 71 ? 6.062 1.200 -5.451 1.00 96.50 71 LEU A O 1
ATOM 528 N N . VAL A 1 72 ? 5.722 -0.753 -4.367 1.00 93.75 72 VAL A N 1
ATOM 529 C CA . VAL A 1 72 ? 6.124 -1.653 -5.453 1.00 93.75 72 VAL A CA 1
ATOM 530 C C . VAL A 1 72 ? 5.058 -2.727 -5.634 1.00 93.75 72 VAL A C 1
ATOM 532 O O . VAL A 1 72 ? 4.529 -3.247 -4.656 1.00 93.75 72 VAL A O 1
ATOM 535 N N . ASP A 1 73 ? 4.749 -3.054 -6.888 1.00 91.12 73 ASP A N 1
ATOM 536 C CA . ASP A 1 73 ? 3.984 -4.252 -7.229 1.00 91.12 73 ASP A CA 1
ATOM 537 C C . ASP A 1 73 ? 4.949 -5.430 -7.403 1.00 91.12 73 ASP A C 1
ATOM 539 O O . ASP A 1 73 ? 5.829 -5.386 -8.265 1.00 91.12 73 ASP A O 1
ATOM 543 N N . TYR A 1 74 ? 4.794 -6.463 -6.576 1.00 92.19 74 TYR A N 1
ATOM 544 C CA . TYR A 1 74 ? 5.585 -7.695 -6.650 1.00 92.19 74 TYR A CA 1
ATOM 545 C C . TYR A 1 74 ? 4.995 -8.728 -7.634 1.00 92.19 74 TYR A C 1
ATOM 547 O O . TYR A 1 74 ? 5.598 -9.782 -7.853 1.00 92.19 74 TYR A O 1
ATOM 555 N N . GLY A 1 75 ? 3.839 -8.446 -8.248 1.00 90.19 75 GLY A N 1
ATOM 556 C CA . GLY A 1 75 ? 3.157 -9.341 -9.183 1.00 90.19 75 GLY A CA 1
ATOM 557 C C . GLY A 1 75 ? 2.689 -10.644 -8.526 1.00 90.19 75 GLY A C 1
ATOM 558 O O . GLY A 1 75 ? 2.562 -10.732 -7.312 1.00 90.19 75 GLY A O 1
ATOM 559 N N . ASN A 1 76 ? 2.418 -11.687 -9.319 1.00 90.62 76 ASN A N 1
ATOM 560 C CA . ASN A 1 76 ? 2.263 -13.077 -8.845 1.00 90.62 76 ASN A CA 1
ATOM 561 C C . ASN A 1 76 ? 1.331 -13.291 -7.626 1.00 90.62 76 ASN A C 1
ATOM 563 O O . ASN A 1 76 ? 1.600 -14.132 -6.765 1.00 90.62 76 ASN A O 1
ATOM 567 N N . GLY A 1 77 ? 0.232 -12.533 -7.553 1.00 91.81 77 GLY A N 1
ATOM 568 C CA . GLY A 1 77 ? -0.767 -12.634 -6.482 1.00 91.81 77 GLY A CA 1
ATOM 569 C C . GLY A 1 77 ? -0.497 -11.769 -5.245 1.00 91.81 77 GLY A C 1
ATOM 570 O O . GLY A 1 77 ? -1.345 -11.737 -4.350 1.00 91.81 77 GLY A O 1
ATOM 571 N N . TRP A 1 78 ? 0.620 -11.036 -5.202 1.00 96.12 78 TRP A N 1
ATOM 572 C CA . TRP A 1 78 ? 0.860 -10.004 -4.197 1.00 96.12 78 TRP A CA 1
ATOM 573 C C . TRP A 1 78 ? -0.122 -8.844 -4.370 1.00 96.12 78 TRP A C 1
ATOM 575 O O . TRP A 1 78 ? -0.426 -8.412 -5.482 1.00 96.12 78 TRP A O 1
ATOM 585 N N . ARG A 1 79 ? -0.643 -8.336 -3.252 1.00 95.94 79 ARG A N 1
ATOM 586 C CA . ARG A 1 79 ? -1.561 -7.192 -3.219 1.00 95.94 79 ARG A CA 1
ATOM 587 C C . ARG A 1 79 ? -1.144 -6.231 -2.123 1.00 95.94 79 ARG A C 1
ATOM 589 O O . ARG A 1 79 ? -0.779 -6.666 -1.037 1.00 95.94 79 ARG A O 1
ATOM 596 N N . LEU A 1 80 ? -1.240 -4.931 -2.381 1.00 97.50 80 LEU A N 1
ATOM 597 C CA . LEU A 1 80 ? -0.944 -3.930 -1.362 1.00 97.50 80 LEU A CA 1
ATOM 598 C C . LEU A 1 80 ? -2.157 -3.710 -0.460 1.00 97.50 80 LEU A C 1
ATOM 600 O O . LEU A 1 80 ? -3.281 -3.502 -0.936 1.00 97.50 80 LEU A O 1
ATOM 604 N N . GLN A 1 81 ? -1.926 -3.705 0.847 1.00 97.81 81 GLN A N 1
ATOM 605 C CA . GLN A 1 81 ? -2.957 -3.416 1.834 1.00 97.81 81 GLN A CA 1
ATOM 606 C C . GLN A 1 81 ? -2.417 -2.607 3.007 1.00 97.81 81 GLN A C 1
ATOM 608 O O . GLN A 1 81 ? -1.218 -2.593 3.267 1.00 97.81 81 GLN A O 1
ATOM 613 N N . THR A 1 82 ? -3.302 -1.911 3.715 1.00 97.38 82 THR A N 1
ATOM 614 C CA . THR A 1 82 ? -2.936 -1.254 4.972 1.00 97.38 82 THR A CA 1
ATOM 615 C C . THR A 1 82 ? -3.021 -2.224 6.135 1.00 97.38 82 THR A C 1
ATOM 617 O O . THR A 1 82 ? -3.993 -2.970 6.231 1.00 97.38 82 THR A O 1
ATOM 620 N N . VAL A 1 83 ? -2.109 -2.090 7.088 1.00 96.12 83 VAL A N 1
ATOM 621 C CA . VAL A 1 83 ? -2.251 -2.670 8.425 1.00 96.12 83 VAL A CA 1
ATOM 622 C C . VAL A 1 83 ? -2.770 -1.586 9.357 1.00 96.12 83 VAL A C 1
ATOM 624 O O . VAL A 1 83 ? -2.205 -0.491 9.416 1.00 96.12 83 VAL A O 1
ATOM 627 N N . SER A 1 84 ? -3.861 -1.868 10.059 1.00 91.31 84 SER A N 1
ATOM 628 C CA . SER A 1 84 ? -4.446 -0.951 11.036 1.00 91.31 84 SER A CA 1
ATOM 629 C C . SER A 1 84 ? -3.963 -1.281 12.440 1.00 91.31 84 SER A C 1
ATOM 631 O O . SER A 1 84 ? -3.690 -2.437 12.755 1.00 91.31 84 SER A O 1
ATOM 633 N N . GLN A 1 85 ? -3.894 -0.263 13.294 1.00 74.31 85 GLN A N 1
ATOM 634 C CA . GLN A 1 85 ? -3.719 -0.465 14.727 1.00 74.31 85 GLN A CA 1
ATOM 635 C C . GLN A 1 85 ? -5.055 -0.982 15.270 1.00 74.31 85 GLN A C 1
ATOM 637 O O . GLN A 1 85 ? -5.956 -0.211 15.588 1.00 74.31 85 GLN A O 1
ATOM 642 N N . VAL A 1 86 ? -5.228 -2.297 15.261 1.00 67.69 86 VAL A N 1
ATOM 643 C CA . VAL A 1 86 ? -6.249 -2.951 16.070 1.00 67.69 86 VAL A CA 1
ATOM 644 C C . VAL A 1 86 ? -5.459 -3.609 17.182 1.00 67.69 86 VAL A C 1
ATOM 646 O O . VAL A 1 86 ? -4.597 -4.437 16.895 1.00 67.69 86 VAL A O 1
ATOM 649 N N . ASP A 1 87 ? -5.680 -3.182 18.425 1.00 49.62 87 ASP A N 1
ATOM 650 C CA . ASP A 1 87 ? -5.224 -3.942 19.583 1.00 49.62 87 ASP A CA 1
ATOM 651 C C . ASP A 1 87 ? -5.707 -5.376 19.376 1.00 49.62 87 ASP A C 1
ATOM 653 O O . ASP A 1 87 ? -6.913 -5.638 19.378 1.00 49.62 87 ASP A O 1
ATOM 657 N N . SER A 1 88 ? -4.778 -6.300 19.140 1.00 44.47 88 SER A N 1
ATOM 658 C CA . SER A 1 88 ? -5.050 -7.731 19.182 1.00 44.47 88 SER A CA 1
ATOM 659 C C . SER A 1 88 ? -5.344 -8.100 20.635 1.00 44.47 88 SER A C 1
ATOM 661 O O . SER A 1 88 ? -4.517 -8.686 21.321 1.00 44.47 88 SER A O 1
ATOM 663 N N . SER A 1 89 ? -6.508 -7.686 21.129 1.00 45.62 89 SER A N 1
ATOM 664 C CA . SER A 1 89 ? -7.126 -8.227 22.328 1.00 45.62 89 SER A CA 1
ATOM 665 C C . SER A 1 89 ? -8.090 -9.317 21.875 1.00 45.62 89 SER A C 1
ATOM 667 O O . SER A 1 89 ? -9.276 -9.059 21.669 1.00 45.62 89 SER A O 1
ATOM 669 N N . VAL A 1 90 ? -7.554 -10.523 21.679 1.00 37.59 90 VAL A N 1
ATOM 670 C CA . VAL A 1 90 ? -8.305 -11.780 21.794 1.00 37.59 90 VAL A CA 1
ATOM 671 C C . VAL A 1 90 ? -7.537 -12.737 22.687 1.00 37.59 90 VAL A C 1
ATOM 673 O O . VAL A 1 90 ? -6.296 -12.806 22.538 1.00 37.59 90 VAL A O 1
#

Secondary structure (DSSP, 8-state):
-----PPPPPSEEEEE-TTT--EEEEETT-BHHHHHHHHHTTPPTTPPPEEEEEEE-TTS--EEEPTTSBP----TT-EEEEEE------

pLDDT: mean 87.56, std 16.03, range [37.59, 98.38]

Foldseek 3Di:
DPPPDDPDPPQWAWEQEPQVRDIDTHGFQDFFLVVQVVVQVPDDVPGFRFPTKWWDAPPDDIHTGDRRRTDDDPDPRTHIYTDGPDPPPD

Sequence (90 aa):
MDEAEAPSPPPFLEVKCQSSGMKRRFAKGTEAGFAVSLINKKLGLGDPLAVHIEAFKEGEEPISFGPSSALVDYGNGWRLQTVSQVDSSV

Organism: Prunus persica (NCBI:txid3760)